Protein AF-A0A2N0PIZ2-F1 (afdb_monomer)

Radius of gyration: 14.29 Å; Cα contacts (8 Å, |Δi|>4): 190; chains: 1; bounding box: 37×30×38 Å

Solvent-accessible surface area (backbone atoms only — not comparable to full-atom values): 6198 Å² total; per-residue (Å²): 131,84,80,85,78,41,70,40,76,46,82,43,75,56,65,49,75,68,55,47,54,54,48,58,54,50,52,52,54,52,24,61,77,63,68,34,78,41,38,38,40,39,34,39,27,69,57,77,56,51,63,82,59,60,88,70,75,65,97,46,87,83,45,71,76,56,28,39,36,37,36,37,31,48,98,82,66,82,51,37,30,36,31,34,41,38,70,46,98,87,75,43,84,46,76,47,72,64,39,74,54,85,81,135

Organism: NCBI:txid588596

Sequence (104 aa):
MTSHKTVVLELLASANKKELNEHFERVLNYAEMLSADDKWIVNFTCEDDAIKNPHWPPNDRKFESVNVVHFYHDRKFENVRMSARYITDSGTFSYITDQVIQLQ

Nearest PDB structures (foldseek):
  5ekp-assembly1_B  TM=3.903E-01  e=1.440E-01  Synechocystis sp. PCC 6803 substr. Kazusa
  5ekp-assembly1_C  TM=3.580E-01  e=1.638E-01  Synechocystis sp. PCC 6803 substr. Kazusa
  5ekp-assembly1_A  TM=3.813E-01  e=2.118E-01  Synechocystis sp. PCC 6803 substr. Kazusa
  5ekp-assembly1_D  TM=3.416E-01  e=3.116E-01  Synechocystis sp. PCC 6803 substr. Kazusa
  5eke-assembly1_A  TM=3.822E-01  e=5.213E-01  Synechocystis sp. PCC 6803 substr. Kazusa

Structure (mmCIF, N/CA/C/O backbone):
data_AF-A0A2N0PIZ2-F1
#
_entry.id   AF-A0A2N0PIZ2-F1
#
loop_
_atom_site.group_PDB
_atom_site.id
_atom_site.type_symbol
_atom_site.label_atom_id
_atom_site.label_alt_id
_atom_site.label_comp_id
_atom_site.label_asym_id
_atom_site.label_entity_id
_atom_site.label_seq_id
_atom_site.pdbx_PDB_ins_code
_atom_site.Cartn_x
_atom_site.Cartn_y
_atom_site.Cartn_z
_atom_site.occupancy
_atom_site.B_iso_or_equiv
_atom_site.auth_seq_id
_atom_site.auth_comp_id
_atom_site.auth_asym_id
_atom_site.auth_atom_id
_atom_site.pdbx_PDB_model_num
ATOM 1 N N . MET A 1 1 ? -23.314 -17.039 13.444 1.00 47.94 1 MET A N 1
ATOM 2 C CA . MET A 1 1 ? -23.474 -15.837 12.600 1.00 47.94 1 MET A CA 1
ATOM 3 C C . MET A 1 1 ? -22.086 -15.450 12.132 1.00 47.94 1 MET A C 1
ATOM 5 O O . MET A 1 1 ? -21.226 -15.250 12.978 1.00 47.94 1 MET A O 1
ATOM 9 N N . THR A 1 2 ? -21.816 -15.457 10.831 1.00 59.22 2 THR A N 1
ATOM 10 C CA . THR A 1 2 ? -20.544 -14.952 10.300 1.00 59.22 2 THR A CA 1
ATOM 11 C C . THR A 1 2 ? -20.547 -13.435 10.444 1.00 59.22 2 THR A C 1
ATOM 13 O O . THR A 1 2 ? -21.424 -12.775 9.890 1.00 59.22 2 THR A O 1
ATOM 16 N N . SER A 1 3 ? -19.617 -12.894 11.233 1.00 77.62 3 SER A N 1
ATOM 17 C CA . SER A 1 3 ? -19.408 -11.448 11.329 1.00 77.62 3 SER A CA 1
ATOM 18 C C . SER A 1 3 ? -19.051 -10.938 9.936 1.00 77.62 3 SER A C 1
ATOM 20 O O . SER A 1 3 ? -18.038 -11.361 9.383 1.00 77.62 3 SER A O 1
ATOM 22 N N . HIS A 1 4 ? -19.896 -10.092 9.347 1.00 86.81 4 HIS A N 1
ATOM 23 C CA . HIS A 1 4 ? -19.572 -9.430 8.087 1.00 86.81 4 HIS A CA 1
ATOM 24 C C . HIS A 1 4 ? -18.331 -8.565 8.318 1.00 86.81 4 HIS A C 1
ATOM 26 O O . HIS A 1 4 ? -18.313 -7.789 9.271 1.00 86.81 4 HIS A O 1
ATOM 32 N N . LYS A 1 5 ? -17.300 -8.741 7.489 1.00 90.94 5 LYS A N 1
ATOM 33 C CA . LYS A 1 5 ? -16.072 -7.950 7.555 1.00 90.94 5 LYS A CA 1
ATOM 34 C C . LYS A 1 5 ? -16.146 -6.822 6.540 1.00 90.94 5 LYS A C 1
ATOM 36 O O . LYS A 1 5 ? -16.310 -7.078 5.349 1.00 90.94 5 LYS A O 1
ATOM 41 N N . THR A 1 6 ? -16.050 -5.588 7.011 1.00 95.25 6 THR A N 1
ATOM 42 C CA . THR A 1 6 ? -16.049 -4.399 6.156 1.00 95.25 6 THR A CA 1
ATOM 43 C C . THR A 1 6 ? -14.610 -4.017 5.845 1.00 95.25 6 THR A C 1
ATOM 45 O O . THR A 1 6 ? -13.801 -3.858 6.754 1.00 95.25 6 THR A O 1
ATOM 48 N N . VAL A 1 7 ? -14.288 -3.853 4.563 1.00 95.81 7 VAL A N 1
ATOM 49 C CA . VAL A 1 7 ? -12.942 -3.481 4.107 1.00 95.81 7 VAL A CA 1
ATOM 50 C C . VAL A 1 7 ? -13.021 -2.192 3.305 1.00 95.81 7 VAL A C 1
ATOM 52 O O . VAL A 1 7 ? -13.862 -2.069 2.415 1.00 95.81 7 VAL A O 1
ATOM 55 N N . VAL A 1 8 ? -12.130 -1.244 3.594 1.00 97.81 8 VAL A N 1
ATOM 56 C CA . VAL A 1 8 ? -11.920 -0.062 2.751 1.00 97.81 8 VAL A CA 1
ATOM 57 C C . VAL A 1 8 ? -10.736 -0.311 1.831 1.00 97.81 8 VAL A C 1
ATOM 59 O O . VAL A 1 8 ? -9.647 -0.660 2.281 1.00 97.81 8 VAL A O 1
ATOM 62 N N . LEU A 1 9 ? -10.951 -0.105 0.536 1.00 97.50 9 LEU A N 1
ATOM 63 C CA . LEU A 1 9 ? -9.928 -0.242 -0.488 1.00 97.50 9 LEU A CA 1
ATOM 64 C C . LEU A 1 9 ? -9.763 1.086 -1.223 1.00 97.50 9 LEU A C 1
ATOM 66 O O . LEU A 1 9 ? -10.720 1.588 -1.811 1.00 97.50 9 LEU A O 1
ATOM 70 N N . GLU A 1 10 ? -8.549 1.621 -1.242 1.00 97.69 10 GLU A N 1
ATOM 71 C CA . GLU A 1 10 ? -8.182 2.721 -2.128 1.00 97.69 10 GLU A CA 1
ATOM 72 C C . GLU A 1 10 ? -7.261 2.220 -3.238 1.00 97.69 10 GLU A C 1
ATOM 74 O O . GLU A 1 10 ? -6.157 1.742 -2.980 1.00 97.69 10 GLU A O 1
ATOM 79 N N . LEU A 1 11 ? -7.736 2.333 -4.480 1.00 97.94 11 LEU A N 1
ATOM 80 C CA . LEU A 1 11 ? -7.003 1.947 -5.680 1.00 97.94 11 LEU A CA 1
ATOM 81 C C . LEU A 1 11 ? -6.387 3.182 -6.340 1.00 97.94 11 LEU A C 1
ATOM 83 O O . LEU A 1 11 ? -7.091 4.142 -6.650 1.00 97.94 11 LEU A O 1
ATOM 87 N N . LEU A 1 12 ? -5.081 3.125 -6.576 1.00 96.81 12 LEU A N 1
ATOM 88 C CA . LEU A 1 12 ? -4.262 4.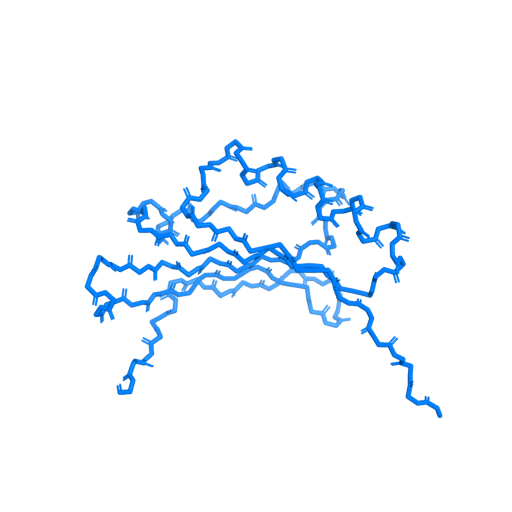203 -7.113 1.00 96.81 12 LEU A CA 1
ATOM 89 C C . LEU A 1 12 ? -3.493 3.730 -8.350 1.00 96.81 12 LEU A C 1
ATOM 91 O O . LEU A 1 12 ? -3.140 2.553 -8.465 1.00 96.81 12 LEU A O 1
ATOM 95 N N . ALA A 1 13 ? -3.221 4.669 -9.255 1.00 94.75 13 ALA A N 1
ATOM 96 C CA . ALA A 1 13 ? -2.451 4.449 -10.472 1.00 94.75 13 ALA A CA 1
ATOM 97 C C . ALA A 1 13 ? -1.340 5.502 -10.577 1.00 94.75 13 ALA A C 1
ATOM 99 O O . ALA A 1 13 ? -1.605 6.678 -10.812 1.00 94.75 13 ALA A O 1
ATOM 100 N N . SER A 1 14 ? -0.104 5.057 -10.382 1.00 90.94 14 SER A N 1
ATOM 101 C CA . SER A 1 14 ? 1.138 5.826 -10.389 1.00 90.94 14 SER A CA 1
ATOM 102 C C . SER A 1 14 ? 1.125 7.014 -9.427 1.00 90.94 14 SER A C 1
ATOM 104 O O . SER A 1 14 ? 1.653 8.077 -9.742 1.00 90.94 14 SER A O 1
ATOM 106 N N . ALA A 1 15 ? 0.543 6.829 -8.236 1.00 93.00 15 ALA A N 1
ATOM 107 C CA . ALA A 1 15 ? 0.534 7.872 -7.217 1.00 93.00 15 ALA A CA 1
ATOM 108 C C . ALA A 1 15 ? 1.962 8.194 -6.753 1.00 93.00 15 ALA A C 1
ATOM 110 O O . ALA A 1 15 ? 2.741 7.297 -6.404 1.00 93.00 15 ALA A O 1
ATOM 111 N N . ASN A 1 16 ? 2.296 9.482 -6.714 1.00 91.75 16 ASN A N 1
ATOM 112 C CA . ASN A 1 16 ? 3.557 9.955 -6.158 1.00 91.75 16 ASN A CA 1
ATOM 113 C C . ASN A 1 16 ? 3.528 9.931 -4.616 1.00 91.75 16 ASN A C 1
ATOM 115 O O . ASN A 1 16 ? 2.495 9.709 -3.986 1.00 91.75 16 ASN A O 1
ATOM 119 N N . LYS A 1 17 ? 4.676 10.179 -3.973 1.00 91.75 17 LYS A N 1
ATOM 120 C CA . LYS A 1 17 ? 4.795 10.110 -2.501 1.00 91.75 17 LYS A CA 1
ATOM 121 C C . LYS A 1 17 ? 3.848 11.060 -1.762 1.00 91.75 17 LYS A C 1
ATOM 123 O O . LYS A 1 17 ? 3.358 10.713 -0.691 1.00 91.75 17 LYS A O 1
ATOM 128 N N . LYS A 1 18 ? 3.608 12.258 -2.307 1.00 93.50 18 LYS A N 1
ATOM 129 C CA . LYS A 1 18 ? 2.700 13.236 -1.698 1.00 93.50 18 LYS A CA 1
ATOM 130 C C . LYS A 1 18 ? 1.262 12.722 -1.760 1.00 93.50 18 LYS A C 1
ATOM 132 O O . LYS A 1 18 ? 0.598 12.696 -0.732 1.00 93.50 18 LYS A O 1
ATOM 137 N N . GLU A 1 19 ? 0.832 12.260 -2.929 1.00 95.31 19 GLU A N 1
ATOM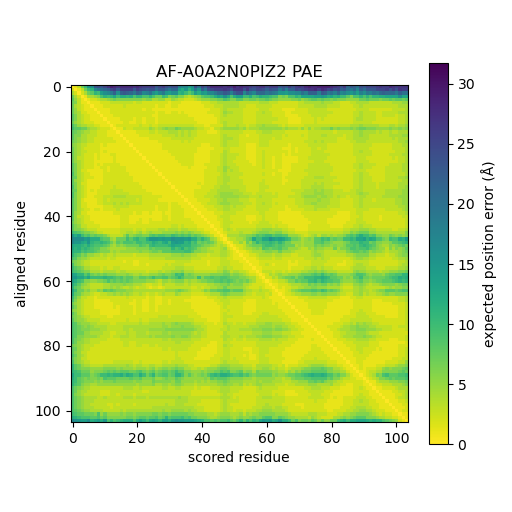 138 C CA . GLU A 1 19 ? -0.500 11.678 -3.129 1.00 95.31 19 GLU A CA 1
ATOM 139 C C . GLU A 1 19 ? -0.701 10.457 -2.229 1.00 95.31 19 GLU A C 1
ATOM 141 O O . GLU A 1 19 ? -1.695 10.377 -1.518 1.00 95.31 19 GLU A O 1
ATOM 146 N N . LEU A 1 20 ? 0.268 9.537 -2.169 1.00 95.25 20 LEU A N 1
ATOM 147 C CA . LEU A 1 20 ? 0.195 8.371 -1.283 1.00 95.25 20 LEU A CA 1
ATOM 148 C C . LEU A 1 20 ? -0.020 8.764 0.183 1.00 95.25 20 LEU A C 1
ATOM 150 O O . LEU A 1 20 ? -0.850 8.155 0.849 1.00 95.25 20 LEU A O 1
ATOM 154 N N . ASN A 1 21 ? 0.666 9.800 0.675 1.00 95.19 21 ASN A N 1
ATOM 155 C CA . ASN A 1 21 ? 0.453 10.291 2.037 1.00 95.19 21 ASN A CA 1
ATOM 156 C C . ASN A 1 21 ? -0.972 10.822 2.250 1.00 95.19 21 ASN A C 1
ATOM 158 O O . ASN A 1 21 ? -1.582 10.517 3.271 1.00 95.19 21 ASN A O 1
ATOM 162 N N . GLU A 1 22 ? -1.519 11.571 1.290 1.00 96.69 22 GLU A N 1
ATOM 163 C CA . GLU A 1 22 ? -2.909 12.046 1.341 1.00 96.69 22 GLU A CA 1
ATOM 164 C C . GLU A 1 22 ? -3.895 10.861 1.359 1.00 96.69 22 GLU A C 1
ATOM 166 O O . GLU A 1 22 ? -4.850 10.843 2.140 1.00 96.69 22 GLU A O 1
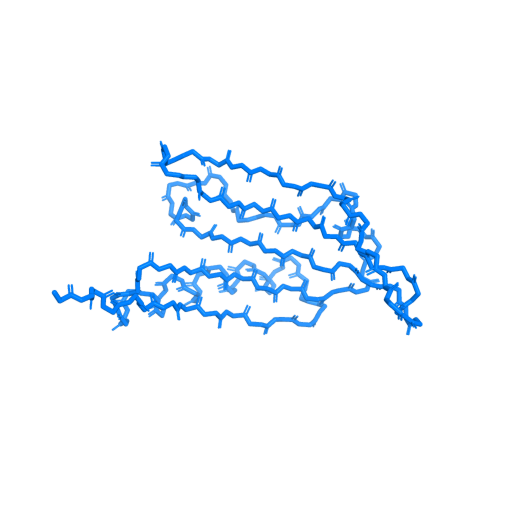ATOM 171 N N . HIS A 1 23 ? -3.625 9.819 0.570 1.00 97.38 23 HIS A N 1
ATOM 172 C CA . HIS A 1 23 ? -4.427 8.595 0.531 1.00 97.38 23 HIS A CA 1
ATOM 173 C C . HIS A 1 23 ? -4.329 7.762 1.817 1.00 97.38 23 HIS A C 1
ATOM 175 O O . HIS A 1 23 ? -5.329 7.185 2.246 1.00 97.38 23 HIS A O 1
ATOM 181 N N . PHE A 1 24 ? -3.174 7.740 2.489 1.00 96.12 24 PHE A N 1
ATOM 182 C CA . PHE A 1 24 ? -3.034 7.095 3.799 1.00 96.12 24 PHE A CA 1
ATOM 183 C C . PHE A 1 24 ? -3.932 7.738 4.857 1.00 96.12 24 PHE A C 1
ATOM 185 O O . PHE A 1 24 ? -4.484 7.040 5.704 1.00 96.12 24 PHE A O 1
ATOM 192 N N . GLU A 1 25 ? -4.111 9.057 4.822 1.00 96.31 25 GLU A N 1
ATOM 193 C CA . GLU A 1 25 ? -5.045 9.732 5.725 1.00 96.31 25 GLU A CA 1
ATOM 194 C C . GLU A 1 25 ? -6.496 9.476 5.331 1.00 96.31 25 GLU A C 1
ATOM 196 O O . GLU A 1 25 ? -7.349 9.225 6.184 1.00 96.31 25 GLU A O 1
ATOM 201 N N . ARG A 1 26 ? -6.780 9.494 4.030 1.00 97.12 26 ARG A N 1
ATOM 202 C CA . ARG A 1 26 ? -8.134 9.317 3.516 1.00 97.12 26 ARG A CA 1
ATOM 203 C C . ARG A 1 26 ? -8.696 7.925 3.806 1.00 97.12 26 ARG A C 1
ATOM 205 O O . ARG A 1 26 ? -9.834 7.824 4.266 1.00 97.12 26 ARG A O 1
ATOM 212 N N . VAL A 1 27 ? -7.887 6.875 3.652 1.00 97.25 27 VAL A N 1
ATOM 213 C CA . VAL A 1 27 ? -8.315 5.503 3.958 1.00 97.25 27 VAL A CA 1
ATOM 214 C C . VAL A 1 27 ? -8.625 5.323 5.449 1.00 97.25 27 VAL A C 1
ATOM 216 O O . VAL A 1 27 ? -9.555 4.594 5.792 1.00 97.25 27 VAL A O 1
ATOM 219 N N . LEU A 1 28 ? -7.909 6.019 6.345 1.00 96.19 28 LEU A N 1
ATOM 220 C CA . LEU A 1 28 ? -8.216 6.031 7.781 1.00 96.19 28 LEU A CA 1
ATOM 221 C C . LEU A 1 28 ? -9.577 6.677 8.053 1.00 96.19 28 LEU A C 1
ATOM 223 O O . LEU A 1 28 ? -10.391 6.088 8.760 1.00 96.19 28 LEU A O 1
ATOM 227 N N . ASN A 1 29 ? -9.843 7.836 7.447 1.00 96.94 29 ASN A N 1
ATOM 228 C CA . ASN A 1 29 ? -11.116 8.540 7.610 1.00 96.94 29 ASN A CA 1
ATOM 229 C C . ASN A 1 29 ? -12.294 7.684 7.122 1.00 96.94 29 ASN A C 1
ATOM 231 O O . ASN A 1 29 ? -13.308 7.562 7.806 1.00 96.94 29 ASN A O 1
ATOM 235 N N . TYR A 1 30 ? -12.159 7.041 5.957 1.00 97.50 30 TYR A N 1
ATOM 236 C CA . TYR A 1 30 ? -13.195 6.141 5.450 1.00 97.50 30 TYR A CA 1
ATOM 237 C C . TYR A 1 30 ? -13.380 4.905 6.327 1.00 97.50 30 TYR A C 1
ATOM 239 O O . TYR A 1 30 ? -14.515 4.489 6.556 1.00 97.50 30 TYR A O 1
ATOM 247 N N . ALA A 1 31 ? -12.292 4.330 6.841 1.00 96.31 31 ALA A N 1
ATOM 248 C CA . ALA A 1 31 ? -12.375 3.190 7.741 1.00 96.31 31 ALA A CA 1
ATOM 249 C C . ALA A 1 31 ? -13.099 3.539 9.047 1.00 96.31 31 ALA A C 1
ATOM 251 O O . ALA A 1 31 ? -13.907 2.743 9.516 1.00 96.31 31 ALA A O 1
ATOM 252 N N . GLU A 1 32 ? -12.869 4.731 9.600 1.00 96.31 32 GLU A N 1
ATOM 253 C CA . GLU A 1 32 ? -13.596 5.225 10.772 1.00 96.31 32 GLU A CA 1
ATOM 254 C C . GLU A 1 32 ? -15.092 5.399 10.471 1.00 96.31 32 GLU A C 1
ATOM 256 O O . GLU A 1 32 ? -15.932 4.831 11.170 1.00 96.31 32 GLU A O 1
ATOM 261 N N . MET A 1 33 ? -15.436 6.100 9.384 1.00 97.19 33 MET A N 1
ATOM 262 C CA . MET A 1 33 ? -16.831 6.342 8.983 1.00 97.19 33 MET A CA 1
ATOM 263 C C . MET A 1 33 ? -17.629 5.053 8.760 1.00 97.19 33 MET A C 1
ATOM 265 O O . MET A 1 33 ? -18.826 5.007 9.040 1.00 97.19 33 MET A O 1
ATOM 269 N N . LEU A 1 34 ? -16.977 4.019 8.226 1.00 96.19 34 LEU A N 1
ATOM 270 C CA . LEU A 1 34 ? -17.606 2.747 7.872 1.00 96.19 34 LEU A CA 1
ATOM 271 C C . LEU A 1 34 ? -17.441 1.671 8.950 1.00 96.19 34 LEU A C 1
ATOM 273 O O . LEU A 1 34 ? -17.935 0.560 8.760 1.00 96.19 34 LEU A O 1
ATOM 277 N N . SER A 1 35 ? -16.760 1.979 10.062 1.00 94.88 35 SER A N 1
ATOM 278 C CA . SER A 1 35 ? -16.376 0.994 11.084 1.00 94.88 35 SER A CA 1
ATOM 279 C C . SER A 1 35 ? -15.698 -0.237 10.464 1.00 94.88 35 SER A C 1
ATOM 281 O O . SER A 1 35 ? -16.072 -1.377 10.734 1.00 94.88 35 SER A O 1
ATOM 283 N N . ALA A 1 36 ? -14.742 0.006 9.565 1.00 95.19 36 ALA A N 1
ATOM 284 C CA . ALA A 1 36 ? -14.096 -1.035 8.782 1.00 95.19 36 ALA A CA 1
ATOM 285 C C . ALA A 1 36 ? -13.125 -1.874 9.620 1.00 95.19 36 ALA A C 1
ATOM 287 O O . ALA A 1 36 ? -12.342 -1.352 10.415 1.00 95.19 36 ALA A O 1
ATOM 288 N N . ASP A 1 37 ? -13.148 -3.181 9.383 1.00 93.50 37 ASP A N 1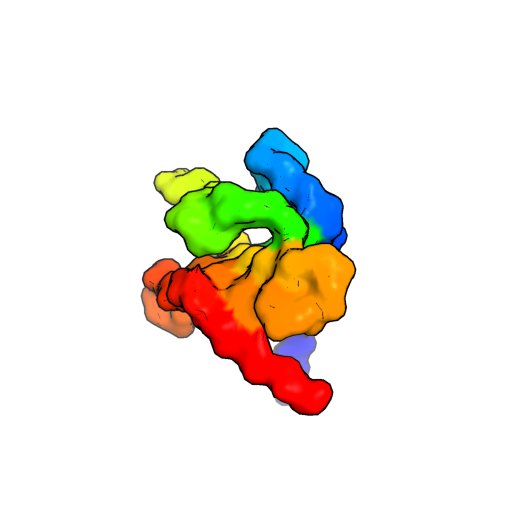
ATOM 289 C CA . ASP A 1 37 ? -12.245 -4.153 9.991 1.00 93.50 37 ASP A CA 1
ATOM 290 C C . ASP A 1 37 ? -10.849 -4.115 9.365 1.00 93.50 37 ASP A C 1
ATOM 292 O O . ASP A 1 37 ? -9.868 -4.446 10.027 1.00 93.50 37 ASP A O 1
ATOM 296 N N . ASP A 1 38 ? -10.762 -3.737 8.088 1.00 94.19 38 ASP A N 1
ATOM 297 C CA . ASP A 1 38 ? -9.514 -3.733 7.334 1.00 94.19 38 ASP A CA 1
ATOM 298 C C . ASP A 1 38 ? -9.465 -2.564 6.342 1.00 94.19 38 ASP A C 1
ATOM 300 O O . ASP A 1 38 ? -10.492 -2.026 5.913 1.00 94.19 38 ASP A O 1
ATOM 304 N N . LYS A 1 39 ? -8.254 -2.138 5.998 1.00 96.00 39 LYS A N 1
ATOM 305 C CA . LYS A 1 39 ? -8.009 -0.968 5.162 1.00 96.00 39 LYS A CA 1
ATOM 306 C C . LYS A 1 39 ? -6.726 -1.107 4.366 1.00 96.00 39 LYS A C 1
ATOM 308 O O . LYS A 1 39 ? -5.642 -1.291 4.920 1.00 96.00 39 LYS A O 1
ATOM 313 N N . TRP A 1 40 ? -6.882 -0.973 3.057 1.00 97.81 40 TRP A N 1
ATOM 314 C CA . TRP A 1 40 ? -5.847 -1.250 2.080 1.00 97.81 40 TRP A CA 1
ATOM 315 C C . TRP A 1 40 ? -5.646 -0.087 1.125 1.00 97.81 40 TRP A C 1
ATOM 317 O O . TRP A 1 40 ? -6.599 0.479 0.587 1.00 97.81 40 TRP A O 1
ATOM 327 N N . ILE A 1 41 ? -4.378 0.195 0.856 1.00 98.06 41 ILE A N 1
ATOM 328 C CA . ILE A 1 41 ? -3.937 0.989 -0.286 1.00 98.06 41 ILE A CA 1
ATOM 329 C C . ILE A 1 41 ? -3.389 0.016 -1.321 1.00 98.06 41 ILE A C 1
ATOM 331 O O . ILE A 1 41 ? -2.483 -0.765 -1.025 1.00 98.06 41 ILE A O 1
ATOM 335 N N . VAL A 1 42 ? -3.915 0.083 -2.536 1.00 98.06 42 VAL A N 1
ATOM 336 C CA . VAL A 1 42 ? -3.433 -0.678 -3.687 1.00 98.06 42 VAL A CA 1
ATOM 337 C C . VAL A 1 42 ? -2.930 0.318 -4.713 1.00 98.06 42 VAL A C 1
ATOM 339 O O . VAL A 1 42 ? -3.720 1.033 -5.318 1.00 98.06 42 VAL A O 1
ATOM 342 N N . ASN A 1 43 ? -1.619 0.380 -4.917 1.00 97.06 43 ASN A N 1
ATOM 343 C CA . ASN A 1 43 ? -1.022 1.288 -5.891 1.00 97.06 43 ASN A CA 1
ATOM 344 C C . ASN A 1 43 ? -0.379 0.494 -7.026 1.00 97.06 43 ASN A C 1
ATOM 346 O O . ASN A 1 43 ? 0.629 -0.180 -6.812 1.00 97.06 43 ASN A O 1
ATOM 350 N N . PHE A 1 44 ? -0.940 0.600 -8.225 1.00 96.31 44 PHE A N 1
ATOM 351 C CA . PHE A 1 44 ? -0.284 0.158 -9.452 1.00 96.31 44 PHE A CA 1
ATOM 352 C C . PHE A 1 44 ? 0.627 1.266 -9.940 1.00 96.31 44 PHE A C 1
ATOM 354 O O . PHE A 1 44 ? 0.193 2.405 -9.993 1.00 96.31 44 PHE A O 1
ATOM 361 N N . THR A 1 45 ? 1.873 0.980 -10.287 1.00 94.19 45 THR A N 1
ATOM 362 C CA . THR A 1 45 ? 2.816 2.022 -10.696 1.00 94.19 45 THR A CA 1
ATOM 363 C C . THR A 1 45 ? 3.816 1.509 -11.718 1.00 94.19 45 THR A C 1
ATOM 365 O O . THR A 1 45 ? 4.226 0.354 -11.677 1.00 94.19 45 THR A O 1
ATOM 368 N N . CYS A 1 46 ? 4.237 2.389 -12.621 1.00 91.94 46 CYS A N 1
ATOM 369 C CA . CYS A 1 46 ? 5.360 2.152 -13.525 1.00 91.94 46 CYS A CA 1
ATOM 370 C C . CYS A 1 46 ? 6.615 2.950 -13.135 1.00 91.94 46 CYS A C 1
ATOM 372 O O . CYS A 1 46 ? 7.555 3.028 -13.921 1.00 91.94 46 CYS A O 1
ATOM 374 N N . GLU A 1 47 ? 6.617 3.584 -11.959 1.00 85.56 47 GLU A N 1
ATOM 375 C CA . GLU A 1 47 ? 7.757 4.347 -11.443 1.00 85.56 47 GLU A CA 1
ATOM 376 C C . GLU A 1 47 ? 8.886 3.399 -11.009 1.00 85.56 47 GLU A C 1
ATOM 378 O O . GLU A 1 47 ? 8.681 2.519 -10.170 1.00 85.56 47 GLU A O 1
ATOM 383 N N . ASP A 1 48 ? 10.096 3.596 -11.538 1.00 72.00 48 ASP A N 1
ATOM 384 C CA . ASP A 1 48 ? 11.244 2.702 -11.301 1.00 72.00 48 ASP A CA 1
ATOM 385 C C . ASP A 1 48 ? 11.673 2.647 -9.823 1.00 72.00 48 ASP A C 1
ATOM 387 O O . ASP A 1 48 ? 12.125 1.611 -9.321 1.00 72.00 48 ASP A O 1
ATOM 391 N N . ASP A 1 49 ? 11.493 3.753 -9.095 1.00 80.62 49 ASP A N 1
ATOM 392 C CA . ASP A 1 49 ? 11.811 3.841 -7.667 1.00 80.62 49 ASP A CA 1
ATOM 393 C C . ASP A 1 49 ? 10.884 2.980 -6.799 1.00 80.62 49 ASP A C 1
ATOM 395 O O . ASP A 1 49 ? 11.269 2.605 -5.690 1.00 80.62 49 ASP A O 1
ATOM 399 N N . ALA A 1 50 ? 9.696 2.612 -7.294 1.00 78.31 50 ALA A N 1
ATOM 400 C CA . ALA A 1 50 ? 8.723 1.837 -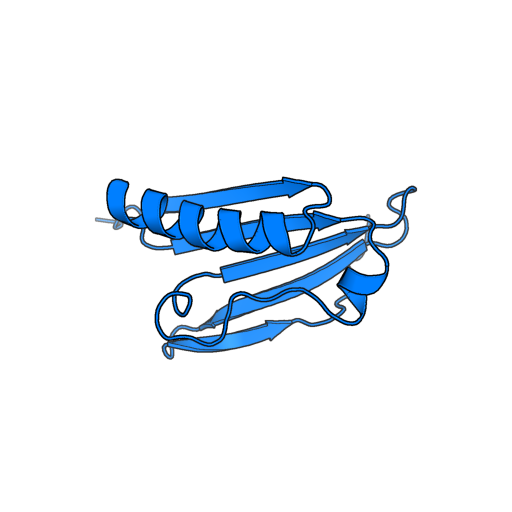6.529 1.00 78.31 50 ALA A CA 1
ATOM 401 C C . ALA A 1 50 ? 9.199 0.409 -6.219 1.00 78.31 50 ALA A C 1
ATOM 403 O O . ALA A 1 50 ? 8.776 -0.169 -5.219 1.00 78.31 50 ALA A O 1
ATOM 404 N N . ILE A 1 51 ? 10.096 -0.147 -7.043 1.00 82.19 51 ILE A N 1
ATOM 405 C CA . ILE A 1 51 ? 10.702 -1.459 -6.789 1.00 82.19 51 ILE A CA 1
ATOM 406 C C . ILE A 1 51 ? 11.729 -1.367 -5.658 1.00 82.19 51 ILE A C 1
ATOM 408 O O . ILE A 1 51 ? 11.689 -2.145 -4.708 1.00 82.19 51 ILE A O 1
ATOM 412 N N . LYS A 1 52 ? 12.671 -0.423 -5.769 1.00 85.94 52 LYS A N 1
ATOM 413 C CA . LYS A 1 52 ? 13.828 -0.333 -4.865 1.00 85.94 52 LYS A CA 1
ATOM 414 C C . LYS A 1 52 ? 13.460 0.273 -3.517 1.00 85.94 52 LYS A C 1
ATOM 416 O O . LYS A 1 52 ? 13.971 -0.163 -2.493 1.00 85.94 52 LYS A O 1
ATOM 421 N N . ASN A 1 53 ? 12.600 1.288 -3.537 1.00 89.62 53 ASN A N 1
ATOM 422 C CA . ASN A 1 53 ? 12.212 2.085 -2.381 1.00 89.62 53 ASN A CA 1
ATOM 423 C C . ASN A 1 53 ? 10.689 2.323 -2.387 1.00 89.62 53 ASN A C 1
ATOM 425 O O . ASN A 1 53 ? 10.252 3.466 -2.573 1.00 89.62 53 ASN A O 1
ATOM 429 N N . PRO A 1 54 ? 9.872 1.269 -2.192 1.00 91.88 54 PRO A N 1
ATOM 430 C CA . PRO A 1 54 ? 8.426 1.416 -2.054 1.00 91.88 54 PRO A CA 1
ATOM 431 C C . PRO A 1 54 ? 8.080 2.414 -0.942 1.00 91.88 54 PRO A C 1
ATOM 433 O O . PRO A 1 54 ? 8.716 2.446 0.116 1.00 91.88 54 PRO A O 1
ATOM 436 N N . HIS A 1 55 ? 7.079 3.258 -1.196 1.00 93.69 55 HIS A N 1
ATOM 437 C CA . HIS A 1 55 ? 6.687 4.317 -0.269 1.00 93.69 55 HIS A CA 1
ATOM 438 C C . HIS A 1 55 ? 5.663 3.803 0.739 1.00 93.69 55 HIS A C 1
ATOM 440 O O . HIS A 1 55 ? 4.478 3.681 0.441 1.00 93.69 55 HIS A O 1
ATOM 446 N N . TRP A 1 56 ? 6.132 3.526 1.950 1.00 94.19 56 TRP A N 1
ATOM 447 C CA . TRP A 1 56 ? 5.296 3.035 3.039 1.00 94.19 56 TRP A CA 1
ATOM 448 C C . TRP A 1 56 ? 4.640 4.172 3.830 1.00 94.19 56 TRP A C 1
ATOM 450 O O . TRP A 1 56 ? 5.193 5.274 3.897 1.00 94.19 56 TRP A O 1
ATOM 460 N N . PRO A 1 57 ? 3.508 3.904 4.506 1.00 93.31 57 PRO A N 1
ATOM 461 C CA . PRO A 1 57 ? 2.969 4.833 5.486 1.00 93.31 57 PRO A CA 1
ATOM 462 C C . PRO A 1 57 ? 4.002 5.138 6.576 1.00 93.31 57 PRO A C 1
ATOM 464 O O . PRO A 1 57 ? 4.773 4.238 6.940 1.00 93.31 57 PRO A O 1
ATOM 467 N N . PRO A 1 58 ? 4.012 6.365 7.124 1.00 88.31 58 PRO A N 1
ATOM 468 C CA . PRO A 1 58 ? 4.895 6.727 8.224 1.00 88.31 58 PRO A CA 1
ATOM 469 C C . PRO A 1 58 ? 4.830 5.705 9.362 1.00 88.31 58 PRO A C 1
ATOM 471 O O . PRO A 1 58 ? 3.758 5.196 9.692 1.00 88.31 58 PRO A O 1
ATOM 474 N N . ASN A 1 59 ? 5.981 5.408 9.969 1.00 82.12 59 ASN A N 1
ATOM 475 C CA . ASN A 1 59 ? 6.049 4.571 11.168 1.00 82.12 59 ASN A CA 1
ATOM 476 C C . ASN A 1 59 ? 5.712 5.406 12.413 1.00 82.12 59 ASN A C 1
ATOM 478 O O . ASN A 1 59 ? 6.527 5.572 13.321 1.00 82.12 59 ASN A O 1
ATOM 482 N N . ASP A 1 60 ? 4.529 6.006 12.391 1.00 81.62 60 ASP A N 1
ATOM 483 C CA . ASP A 1 60 ? 3.894 6.625 13.538 1.00 81.62 60 ASP A CA 1
ATOM 484 C C . ASP A 1 60 ? 2.685 5.771 13.944 1.00 81.62 60 ASP A C 1
ATOM 486 O O . ASP A 1 60 ? 2.165 4.972 13.162 1.00 81.62 60 ASP A O 1
ATOM 490 N N . ARG A 1 61 ? 2.215 5.936 15.182 1.00 84.44 61 ARG A N 1
ATOM 491 C CA . ARG A 1 61 ? 1.094 5.142 15.706 1.00 84.44 61 ARG A CA 1
ATOM 492 C C . ARG A 1 61 ? -0.214 5.316 14.918 1.00 84.44 61 ARG A C 1
ATOM 494 O O . ARG A 1 61 ? -1.140 4.534 15.103 1.00 84.44 61 ARG A O 1
ATOM 501 N N . LYS A 1 62 ? -0.328 6.343 14.065 1.00 89.06 62 LYS A N 1
ATOM 502 C CA . LYS A 1 62 ? -1.561 6.677 13.334 1.00 89.06 62 LYS A CA 1
ATOM 503 C C . LYS A 1 62 ? -1.792 5.699 12.184 1.00 89.06 62 LYS A C 1
ATOM 505 O O . LYS A 1 62 ? -2.912 5.224 12.007 1.00 89.06 62 LYS A O 1
ATOM 510 N N . PHE A 1 63 ? -0.749 5.360 11.427 1.00 90.94 63 PHE A N 1
ATOM 511 C CA . PHE A 1 63 ? -0.869 4.490 10.249 1.00 90.94 63 PHE A CA 1
ATOM 512 C C . PHE A 1 63 ? -0.562 3.018 10.533 1.00 90.94 63 PHE A C 1
ATOM 514 O O . PHE A 1 63 ? -0.419 2.230 9.594 1.00 90.94 63 PHE A O 1
ATOM 521 N N . GLU A 1 64 ? -0.492 2.623 11.807 1.00 86.38 64 GLU A N 1
ATOM 522 C CA . GLU A 1 64 ? -0.176 1.245 12.194 1.00 86.38 64 GLU A CA 1
ATOM 523 C C . GLU A 1 64 ? -1.225 0.231 11.750 1.00 86.38 64 GLU A C 1
ATOM 525 O O . GLU A 1 64 ? -0.954 -0.958 11.699 1.00 86.38 64 GLU A O 1
ATOM 530 N N . SER A 1 65 ? -2.424 0.701 11.420 1.00 89.19 65 SER A N 1
ATOM 531 C CA . SER A 1 65 ? -3.535 -0.149 11.020 1.00 89.19 65 SER A CA 1
ATOM 532 C C . SER A 1 65 ? -3.803 -0.138 9.506 1.00 89.19 65 SER A C 1
ATOM 534 O O . SER A 1 65 ? -4.815 -0.685 9.074 1.00 89.19 65 SER A O 1
ATOM 536 N N . VAL A 1 66 ? -2.930 0.507 8.712 1.00 95.06 66 VAL A N 1
ATOM 537 C CA . VAL A 1 66 ? -3.035 0.614 7.245 1.00 95.06 66 VAL A CA 1
ATOM 538 C C . VAL A 1 66 ? -2.130 -0.406 6.561 1.00 95.06 66 VAL A C 1
ATOM 540 O O . VAL A 1 66 ? -0.901 -0.370 6.717 1.00 95.06 66 VAL A O 1
ATOM 543 N N . ASN A 1 67 ? -2.754 -1.265 5.757 1.00 96.94 67 ASN A N 1
ATOM 544 C CA . ASN A 1 67 ? -2.087 -2.211 4.875 1.00 96.94 67 ASN A CA 1
ATOM 545 C C . ASN A 1 67 ? -1.849 -1.570 3.502 1.00 96.94 67 ASN A C 1
ATOM 547 O O . ASN A 1 67 ? -2.660 -0.780 3.014 1.00 96.94 67 ASN A O 1
ATOM 551 N N . VAL A 1 68 ? -0.724 -1.894 2.868 1.00 97.25 68 VAL A N 1
ATOM 552 C CA . VAL A 1 68 ? -0.341 -1.327 1.570 1.00 97.25 68 VAL A CA 1
ATOM 553 C C . VAL A 1 68 ? 0.232 -2.413 0.681 1.00 97.25 68 VAL A C 1
ATOM 555 O O . VAL A 1 68 ? 1.093 -3.180 1.107 1.00 97.25 68 VAL A O 1
ATOM 558 N N . VAL A 1 69 ? -0.195 -2.433 -0.576 1.00 97.56 69 VAL A N 1
ATOM 559 C CA . VAL A 1 69 ? 0.446 -3.194 -1.643 1.00 97.56 69 VAL A CA 1
ATOM 560 C C . VAL A 1 69 ? 0.757 -2.280 -2.823 1.00 97.56 69 VAL A C 1
ATOM 562 O O . VAL A 1 69 ? -0.082 -1.518 -3.308 1.00 97.56 69 VAL A O 1
ATOM 565 N N . HIS A 1 70 ? 1.998 -2.364 -3.278 1.00 97.12 70 HIS A N 1
ATOM 566 C CA . HIS A 1 70 ? 2.488 -1.751 -4.495 1.00 97.12 70 HIS A CA 1
ATOM 567 C C . HIS A 1 70 ? 2.666 -2.837 -5.546 1.00 97.12 70 HIS A C 1
ATOM 569 O O . HIS A 1 70 ? 3.415 -3.792 -5.332 1.00 97.12 70 HIS A O 1
ATOM 575 N N . PHE A 1 71 ? 2.008 -2.661 -6.685 1.00 96.56 71 PHE A N 1
ATOM 576 C CA . PHE A 1 71 ? 2.258 -3.434 -7.890 1.00 96.56 71 PHE A CA 1
ATOM 577 C C . PHE A 1 71 ? 3.053 -2.564 -8.854 1.00 96.56 71 PHE A C 1
ATOM 579 O O . PHE A 1 71 ? 2.500 -1.674 -9.499 1.00 96.56 71 PHE A O 1
ATOM 586 N N . TYR A 1 72 ? 4.354 -2.812 -8.948 1.00 96.06 72 TYR A N 1
ATOM 587 C CA . TYR A 1 72 ? 5.119 -2.301 -10.072 1.00 96.06 72 TYR A CA 1
ATOM 588 C C . TYR A 1 72 ? 4.752 -3.093 -11.324 1.00 96.06 72 TYR A C 1
ATOM 590 O O . TYR A 1 72 ? 4.663 -4.321 -11.272 1.00 96.06 72 TYR A O 1
ATOM 598 N N . HIS A 1 73 ? 4.619 -2.414 -12.452 1.00 94.88 73 HIS A N 1
ATOM 599 C CA . HIS A 1 73 ? 4.606 -3.051 -13.757 1.00 94.88 73 HIS A CA 1
ATOM 600 C C . HIS A 1 73 ? 5.391 -2.214 -14.768 1.00 94.88 73 HIS A C 1
ATOM 602 O O . HIS A 1 73 ? 5.377 -0.982 -14.732 1.00 94.88 73 HIS A O 1
ATOM 608 N N . ASP A 1 74 ? 6.046 -2.873 -15.718 1.00 93.44 74 ASP A N 1
ATOM 609 C CA . ASP A 1 74 ? 6.551 -2.173 -16.893 1.00 93.44 74 ASP A CA 1
ATOM 610 C C . ASP A 1 74 ? 5.402 -1.798 -17.852 1.00 93.44 74 ASP A C 1
ATOM 612 O O . ASP A 1 74 ? 4.246 -2.210 -17.709 1.00 93.44 74 ASP A O 1
ATOM 616 N N . ARG A 1 75 ? 5.695 -0.960 -18.853 1.00 91.62 75 ARG A N 1
ATOM 617 C CA . ARG A 1 75 ? 4.668 -0.439 -19.777 1.00 91.62 75 ARG A CA 1
ATOM 618 C C . ARG A 1 75 ? 3.998 -1.515 -20.629 1.00 91.62 75 ARG A C 1
ATOM 620 O O . ARG A 1 75 ? 2.911 -1.280 -21.145 1.00 91.62 75 ARG A O 1
ATOM 627 N N . LYS A 1 76 ? 4.672 -2.647 -20.822 1.00 94.12 76 LYS A N 1
ATOM 628 C CA . LYS A 1 76 ? 4.156 -3.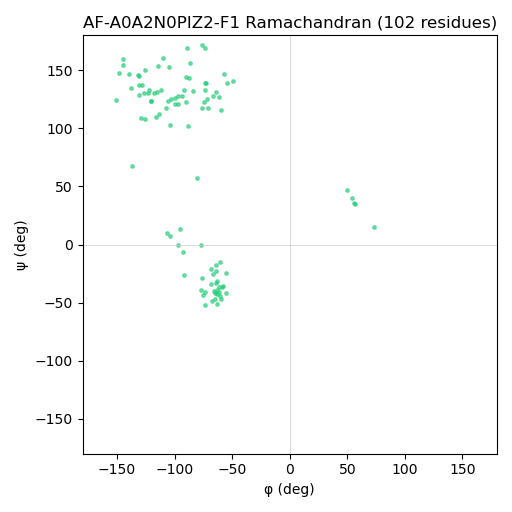780 -21.593 1.00 94.12 76 LYS A CA 1
ATOM 629 C C . LYS A 1 76 ? 3.448 -4.809 -20.720 1.00 94.12 76 LYS A C 1
ATOM 631 O O . LYS A 1 76 ? 2.851 -5.727 -21.269 1.00 94.12 76 LYS A O 1
ATOM 636 N N . PHE A 1 77 ? 3.493 -4.632 -19.399 1.00 93.25 77 PHE A N 1
ATOM 637 C CA . PHE A 1 77 ? 2.990 -5.592 -18.430 1.00 93.25 77 PHE A CA 1
ATOM 638 C C . PHE A 1 77 ? 3.648 -6.974 -18.602 1.00 93.25 77 PHE A C 1
ATOM 640 O O . PHE A 1 77 ? 3.003 -7.997 -18.434 1.00 93.25 77 PHE A O 1
ATOM 647 N N . GLU A 1 78 ? 4.928 -7.007 -18.976 1.00 94.69 78 GLU A N 1
ATOM 648 C CA . GLU A 1 78 ? 5.747 -8.221 -19.114 1.00 94.69 78 GLU A CA 1
ATOM 649 C C . GLU A 1 78 ? 6.496 -8.527 -17.807 1.00 94.69 78 GLU A C 1
ATOM 651 O O . GLU A 1 78 ? 6.804 -9.680 -17.507 1.00 94.69 78 GLU A O 1
ATOM 656 N N . ASN A 1 79 ? 6.763 -7.497 -17.001 1.00 93.69 79 ASN A N 1
ATOM 657 C CA . ASN A 1 79 ? 7.394 -7.609 -15.691 1.00 93.69 79 ASN A CA 1
ATOM 658 C C . ASN A 1 79 ? 6.520 -6.930 -14.640 1.00 93.69 79 ASN A C 1
ATOM 660 O O . ASN A 1 79 ? 6.461 -5.701 -14.578 1.0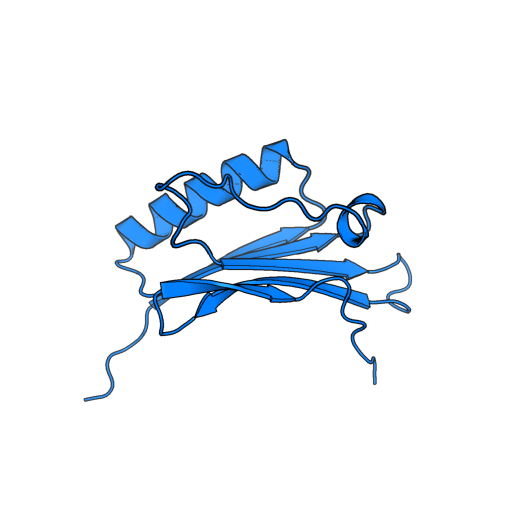0 93.69 79 ASN A O 1
ATOM 664 N N . VAL A 1 80 ? 5.878 -7.739 -13.796 1.00 95.62 80 VAL A N 1
ATOM 665 C CA . VAL A 1 80 ? 5.068 -7.270 -12.670 1.00 95.62 80 VAL A CA 1
ATOM 666 C C . VAL A 1 80 ? 5.712 -7.714 -11.365 1.00 95.62 80 VAL A C 1
ATOM 668 O O . VAL A 1 80 ? 6.068 -8.883 -11.190 1.00 95.62 80 VAL A O 1
ATOM 671 N N . ARG A 1 81 ? 5.859 -6.775 -10.431 1.00 96.00 81 ARG A N 1
ATOM 672 C CA . ARG A 1 81 ? 6.468 -7.015 -9.122 1.00 96.00 81 ARG A CA 1
ATOM 673 C C . ARG A 1 81 ? 5.599 -6.474 -8.005 1.00 96.00 81 ARG A C 1
ATOM 675 O O . ARG A 1 81 ? 4.969 -5.433 -8.151 1.00 96.00 81 ARG A O 1
ATOM 682 N N . MET A 1 82 ? 5.589 -7.173 -6.881 1.00 96.56 82 MET A N 1
ATOM 683 C CA . MET A 1 82 ? 4.790 -6.841 -5.715 1.00 96.56 82 MET A CA 1
ATOM 684 C C . MET A 1 82 ? 5.677 -6.548 -4.515 1.00 96.56 82 MET A C 1
ATOM 686 O O . MET A 1 82 ? 6.518 -7.361 -4.130 1.00 96.56 82 MET A O 1
ATOM 690 N N . SER A 1 83 ? 5.405 -5.423 -3.872 1.00 96.38 83 SER A N 1
ATOM 691 C CA . SER A 1 83 ? 5.879 -5.134 -2.525 1.00 96.38 83 SER A CA 1
ATOM 692 C C . SER A 1 83 ? 4.668 -4.842 -1.650 1.00 96.38 83 SER A C 1
ATOM 694 O O . SER A 1 83 ? 3.824 -4.033 -2.020 1.00 96.38 83 SER A O 1
ATOM 696 N N . ALA A 1 84 ? 4.567 -5.475 -0.488 1.00 96.88 84 ALA A N 1
ATOM 697 C CA . ALA A 1 84 ? 3.465 -5.278 0.442 1.00 96.88 84 ALA A CA 1
ATOM 698 C C . ALA A 1 84 ? 3.971 -5.049 1.866 1.00 96.88 84 ALA A C 1
ATOM 700 O O . ALA A 1 84 ? 4.949 -5.662 2.286 1.00 96.88 84 ALA A O 1
ATOM 701 N N . ARG A 1 85 ? 3.258 -4.210 2.616 1.00 95.81 85 ARG A N 1
ATOM 702 C CA . ARG A 1 85 ? 3.344 -4.083 4.071 1.00 95.81 85 ARG A CA 1
ATOM 703 C C . ARG A 1 85 ? 1.966 -4.378 4.634 1.00 95.81 85 ARG A C 1
ATOM 705 O O . ARG A 1 85 ? 1.008 -3.693 4.280 1.00 95.81 85 ARG A O 1
ATOM 712 N N . TYR A 1 86 ? 1.869 -5.352 5.526 1.00 95.25 86 TYR A N 1
ATOM 713 C CA . TYR A 1 86 ? 0.595 -5.743 6.118 1.00 95.25 86 TYR A CA 1
ATOM 714 C C . TYR A 1 86 ? 0.746 -6.170 7.575 1.00 95.25 86 TYR A C 1
ATOM 716 O O . TYR A 1 86 ? 1.841 -6.505 8.030 1.00 95.25 86 TYR A O 1
ATOM 724 N N . ILE A 1 87 ? -0.356 -6.132 8.313 1.00 91.56 87 ILE A N 1
ATOM 725 C CA . ILE A 1 87 ? -0.417 -6.511 9.725 1.00 91.56 87 ILE A CA 1
ATOM 726 C C . ILE A 1 87 ? -0.783 -7.988 9.826 1.00 91.56 87 ILE A C 1
ATOM 728 O O . ILE A 1 87 ? -1.711 -8.456 9.170 1.00 91.56 87 ILE A O 1
ATOM 732 N N . THR A 1 88 ? -0.046 -8.725 10.647 1.00 87.69 88 THR A N 1
ATOM 733 C CA . THR A 1 88 ? -0.334 -10.128 10.961 1.00 87.69 88 THR A CA 1
ATOM 734 C C . THR A 1 88 ? -1.267 -10.254 12.160 1.00 87.69 88 THR A C 1
ATOM 736 O O . THR A 1 88 ? -1.447 -9.306 12.920 1.00 87.69 88 THR A O 1
ATOM 739 N N . ASP A 1 89 ? -1.781 -11.461 12.406 1.00 83.69 89 ASP A N 1
ATOM 740 C CA . ASP A 1 89 ? -2.631 -11.765 13.570 1.00 83.69 89 ASP A CA 1
ATOM 741 C C . ASP A 1 89 ? -1.976 -11.412 14.921 1.00 83.69 89 ASP A C 1
ATOM 743 O O . ASP A 1 89 ? -2.660 -11.147 15.905 1.00 83.69 89 ASP A O 1
ATOM 747 N N . SER A 1 90 ? -0.640 -11.369 14.973 1.00 85.44 90 SER A N 1
ATOM 748 C CA . SER A 1 90 ? 0.141 -10.927 16.136 1.00 85.44 90 SER A CA 1
ATOM 749 C C . SER A 1 90 ? 0.186 -9.404 16.330 1.00 85.44 90 SER A C 1
ATOM 751 O O . SER A 1 90 ? 0.836 -8.937 17.263 1.00 85.44 90 SER A O 1
ATOM 753 N N . GLY A 1 91 ? -0.451 -8.620 15.456 1.00 83.19 91 GLY A N 1
ATOM 754 C CA . GLY A 1 91 ? -0.434 -7.154 15.487 1.00 83.19 91 GLY A CA 1
ATOM 755 C C . GLY A 1 91 ? 0.896 -6.534 15.048 1.00 83.19 91 GLY A C 1
ATOM 756 O O . GLY A 1 91 ? 1.147 -5.364 15.315 1.00 83.19 91 GLY A O 1
ATOM 757 N N . THR A 1 92 ? 1.768 -7.308 14.399 1.00 88.00 92 THR A N 1
ATOM 758 C CA . THR A 1 92 ? 3.087 -6.862 13.925 1.00 88.00 92 THR A CA 1
ATOM 759 C C . THR A 1 92 ? 3.098 -6.660 12.416 1.00 88.00 92 THR A C 1
ATOM 761 O O . THR A 1 92 ? 2.382 -7.351 11.692 1.00 88.00 92 THR A O 1
ATOM 764 N N . PHE A 1 93 ? 3.958 -5.769 11.918 1.00 90.62 93 PHE A N 1
ATOM 765 C CA . PHE A 1 93 ? 4.146 -5.613 10.476 1.00 90.62 93 PHE A CA 1
ATOM 766 C C . PHE A 1 93 ? 4.940 -6.767 9.875 1.00 90.62 93 PHE A C 1
ATOM 768 O O . PHE A 1 93 ? 6.014 -7.120 10.359 1.00 90.62 93 PHE A O 1
ATOM 775 N N . SER A 1 94 ? 4.432 -7.284 8.765 1.00 94.25 94 SER A N 1
ATOM 776 C CA . SER A 1 94 ? 5.143 -8.141 7.827 1.00 94.25 94 SER A CA 1
ATOM 777 C C . SER A 1 94 ? 5.307 -7.439 6.489 1.00 94.25 94 SER A C 1
ATOM 779 O O . SER A 1 94 ? 4.523 -6.559 6.122 1.00 94.25 94 SER A O 1
ATOM 781 N N . TYR A 1 95 ? 6.350 -7.842 5.770 1.00 94.88 95 TYR A N 1
ATOM 782 C CA . TYR A 1 95 ? 6.729 -7.246 4.501 1.00 94.88 95 TYR A CA 1
ATOM 783 C C . TYR A 1 95 ? 6.958 -8.333 3.455 1.00 94.88 95 TYR A C 1
ATOM 785 O O . TYR A 1 95 ? 7.606 -9.343 3.724 1.00 94.88 95 TYR A O 1
ATOM 793 N N . ILE A 1 96 ? 6.462 -8.083 2.249 1.00 95.81 96 ILE A N 1
ATOM 794 C CA . ILE A 1 96 ? 6.902 -8.739 1.020 1.00 95.81 96 ILE A CA 1
ATOM 795 C C . ILE A 1 96 ? 7.596 -7.658 0.202 1.00 95.81 96 ILE A C 1
ATOM 797 O O . ILE A 1 96 ? 7.067 -6.556 0.067 1.00 95.81 96 ILE A O 1
ATOM 801 N N . THR A 1 97 ? 8.777 -7.940 -0.333 1.00 94.19 97 THR A N 1
ATOM 802 C CA . THR A 1 97 ? 9.560 -6.955 -1.086 1.00 94.19 97 THR A CA 1
ATOM 803 C C . THR A 1 97 ? 10.016 -7.548 -2.403 1.00 94.19 97 THR A C 1
ATOM 805 O O . THR A 1 97 ? 10.625 -8.616 -2.402 1.00 94.19 97 THR A O 1
ATOM 808 N N . ASP A 1 98 ? 9.764 -6.832 -3.498 1.00 93.94 98 ASP A N 1
ATOM 809 C CA . ASP A 1 98 ? 10.264 -7.159 -4.839 1.00 93.94 98 ASP A CA 1
ATOM 810 C C . ASP A 1 98 ? 9.891 -8.576 -5.327 1.00 93.94 98 ASP A C 1
ATOM 812 O O . ASP A 1 98 ? 10.651 -9.257 -6.016 1.00 93.94 98 ASP A O 1
ATOM 816 N N . GLN A 1 99 ? 8.696 -9.046 -4.961 1.00 96.31 99 GLN A N 1
ATOM 817 C CA . GLN A 1 99 ? 8.204 -10.360 -5.359 1.00 96.31 99 GLN A CA 1
ATOM 818 C C . GLN A 1 99 ? 7.756 -10.331 -6.820 1.00 96.31 99 GLN A C 1
ATOM 820 O O . GLN A 1 99 ? 6.796 -9.648 -7.166 1.00 96.31 99 GLN A O 1
ATOM 825 N N . VAL A 1 100 ? 8.402 -11.121 -7.676 1.00 96.12 100 VAL A N 1
ATOM 826 C CA . VAL A 1 100 ? 7.968 -11.291 -9.070 1.00 96.12 100 VAL A CA 1
ATOM 827 C C . VAL A 1 100 ? 6.613 -12.001 -9.106 1.00 96.12 100 VAL A C 1
ATOM 829 O O . VAL A 1 100 ? 6.460 -13.081 -8.523 1.00 96.12 100 VAL A O 1
ATOM 832 N N . ILE A 1 101 ? 5.650 -11.408 -9.811 1.00 95.75 101 ILE A N 1
ATOM 833 C CA . ILE A 1 101 ? 4.362 -12.029 -10.124 1.00 95.75 101 ILE A CA 1
ATOM 834 C C . ILE A 1 101 ? 4.503 -12.778 -11.445 1.00 95.75 101 ILE A C 1
ATOM 836 O O . ILE A 1 101 ? 4.861 -12.195 -12.465 1.00 95.75 101 ILE A O 1
ATOM 840 N N . GLN A 1 102 ? 4.217 -14.079 -11.417 1.00 93.75 102 GLN A N 1
ATOM 841 C CA . GLN A 1 102 ? 4.196 -14.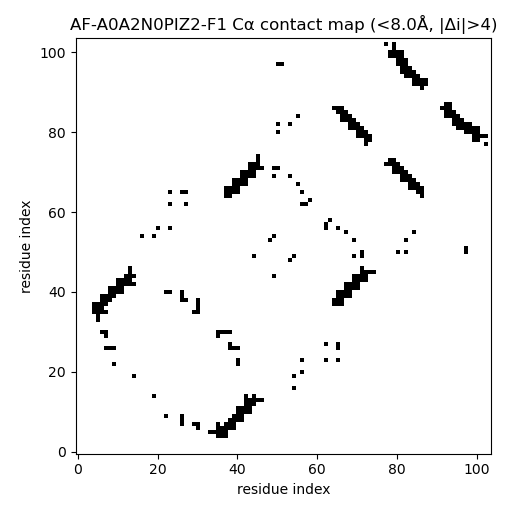899 -12.624 1.00 93.75 102 GLN A CA 1
ATOM 842 C C . GLN A 1 102 ? 2.932 -14.590 -13.427 1.00 93.75 102 GLN A C 1
ATOM 844 O O . GLN A 1 102 ? 1.820 -14.712 -12.911 1.00 93.75 102 GLN A O 1
ATOM 849 N N . LEU A 1 103 ? 3.119 -14.182 -14.678 1.00 90.38 103 LEU A N 1
ATOM 850 C CA . LEU A 1 103 ? 2.042 -13.950 -15.634 1.00 90.38 103 LEU A CA 1
ATOM 851 C C . LEU A 1 103 ? 1.719 -15.269 -16.350 1.00 90.38 103 LEU A C 1
ATOM 853 O O . LEU A 1 103 ? 2.620 -16.079 -16.573 1.00 90.38 103 LEU A O 1
ATOM 857 N N . GLN A 1 104 ? 0.437 -15.501 -16.642 1.00 84.75 104 G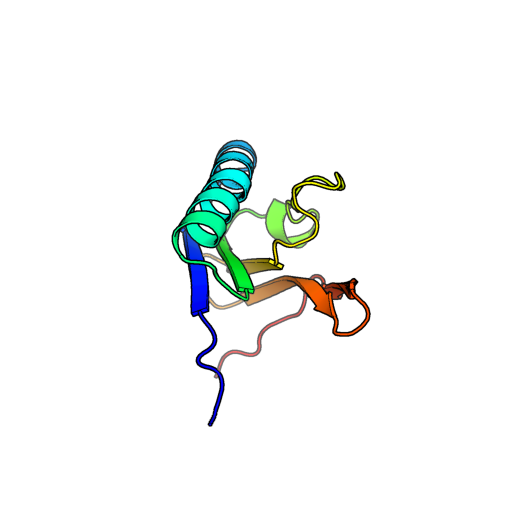LN A N 1
ATOM 858 C CA . GLN A 1 104 ? -0.053 -16.707 -17.324 1.00 84.75 104 GLN A CA 1
ATOM 859 C C . GLN A 1 104 ? -0.102 -16.525 -18.838 1.00 84.75 104 GLN A C 1
ATOM 861 O O . GLN A 1 104 ? -0.414 -15.395 -19.278 1.00 84.75 104 GLN A O 1
#

Secondary structure (DSSP, 8-state):
---PPPEEEEEEES--HHHHHHHHHHHHHHHHHHT-SEEEEEEEE--THHHHS--PPPSSTTSTT-EEEEEEE-TTSS-EEEEEEEE-TTS-EEEEEEEEEPP-

pLDDT: mean 92.04, std 7.51, range [47.94, 98.06]

Mean predicted aligned error: 3.95 Å

Foldseek 3Di:
DPDDAAEAEDEEEADDLVRVQVVLVVQLVVCVVVVHPAYEYEYEHQDPCCQVPNRDHDPDPSSLRYKYKYWHAHPVRPWIFIWIWHADPVSDIDIDHGHTDDDD